Protein AF-A0A821ITA0-F1 (afdb_monomer_lite)

pLDDT: mean 71.58, std 7.48, range [52.78, 86.12]

Radius of gyration: 23.95 Å; chains: 1; bounding box: 63×33×72 Å

Sequence (127 aa):
MPSSTNNLRSYSQSKLSMLVFGSYMIIVGGIGFSFFPYSVSSLVGLKTTDDTYIRLFGLLAGILGINYFVMVETSCHYFLQTLYCYAIFSNIIYVIFSDYWDITSEFATVRAWRRISGDLDTCRTLV

Secondary structure (DSSP, 8-state):
---HHHHHHHHHHHHHHHHHHHHHIIIIIIIIHHHHHHHHHHHHT--GGGGHHHHHHHHHHHHHHHHHHHHHHS-STTHHHHHHHHHHHHHHHHHHHHHHHHHHHHHHHHHHHHHHHHHHHHHHT--

Foldseek 3Di:
DPDPVVVVVVLVVVLVVLLVQLVCLQVCLAPVQLCVLVVVCVVVVHDSPVSLVSNLRSNLSNLVSVLSVVCSVDPDPCSVVSSVVSNVVSVVVSVVVVVVVVVVVVVVVVVVVVVVVVVVVVVVVVD

Structure (mmCIF, N/CA/C/O backbone):
data_AF-A0A821ITA0-F1
#
_entry.id   AF-A0A821ITA0-F1
#
loop_
_atom_site.group_PDB
_atom_site.id
_atom_site.type_symbol
_atom_site.label_atom_id
_atom_site.label_alt_id
_atom_site.label_comp_id
_atom_site.label_asym_id
_atom_site.label_entity_id
_atom_site.label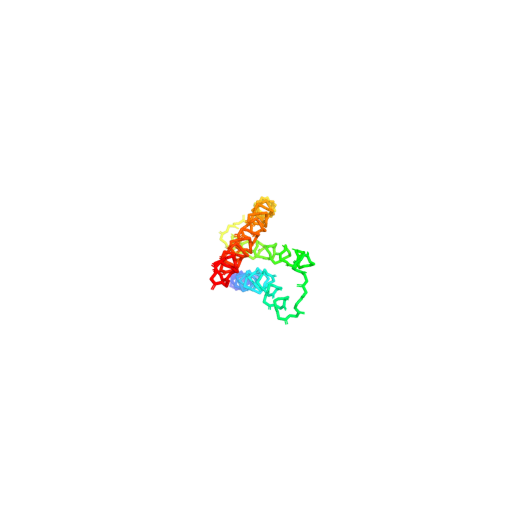_seq_id
_atom_site.pdbx_PDB_ins_code
_atom_site.Cartn_x
_atom_site.Cartn_y
_atom_site.Cartn_z
_atom_site.occupancy
_atom_site.B_iso_or_equiv
_atom_site.auth_seq_id
_atom_site.auth_comp_id
_atom_site.auth_asym_id
_atom_site.auth_atom_id
_atom_site.pdbx_PDB_model_num
ATOM 1 N N . MET A 1 1 ? 22.780 -14.620 -33.316 1.00 54.50 1 MET A N 1
ATOM 2 C CA . MET A 1 1 ? 22.397 -13.254 -32.901 1.00 54.50 1 MET A CA 1
ATOM 3 C C . MET A 1 1 ? 20.908 -13.266 -32.587 1.00 54.50 1 MET A C 1
ATOM 5 O O . MET A 1 1 ? 20.148 -13.602 -33.488 1.00 54.50 1 MET A O 1
ATOM 9 N N . PRO A 1 2 ? 20.478 -13.019 -31.340 1.00 54.34 2 PRO A N 1
ATOM 10 C CA . PRO A 1 2 ? 19.053 -12.933 -31.026 1.00 54.34 2 PRO A CA 1
ATOM 11 C C . PRO A 1 2 ? 18.415 -11.812 -31.858 1.00 54.34 2 PRO A C 1
ATOM 13 O O . PRO A 1 2 ? 18.947 -10.704 -31.921 1.00 54.34 2 PRO A O 1
ATOM 16 N N . SER A 1 3 ? 17.317 -12.117 -32.553 1.00 63.69 3 SER A N 1
ATOM 17 C CA . SER A 1 3 ? 16.631 -11.158 -33.418 1.00 63.69 3 SER A CA 1
ATOM 18 C C . SER A 1 3 ? 16.032 -10.024 -32.580 1.00 63.69 3 SER A C 1
ATOM 20 O O . SER A 1 3 ? 15.366 -10.267 -31.576 1.00 63.69 3 SER A O 1
ATOM 22 N N . SER A 1 4 ? 16.250 -8.779 -33.012 1.00 64.44 4 SER A N 1
ATOM 23 C CA . SER A 1 4 ? 15.731 -7.538 -32.400 1.00 64.44 4 SER A CA 1
ATOM 24 C C . SER A 1 4 ? 14.242 -7.614 -32.000 1.00 64.44 4 SER A C 1
ATOM 26 O O . SER A 1 4 ? 13.832 -7.100 -30.959 1.00 64.44 4 SER A O 1
ATOM 28 N N . THR A 1 5 ? 13.446 -8.360 -32.769 1.00 68.44 5 THR A N 1
ATOM 29 C CA . THR A 1 5 ? 12.022 -8.626 -32.525 1.00 68.44 5 THR A CA 1
ATOM 30 C C . THR A 1 5 ? 11.727 -9.344 -31.203 1.00 68.44 5 THR A C 1
ATOM 32 O O . THR A 1 5 ? 10.723 -9.038 -30.560 1.00 68.44 5 THR A O 1
ATOM 35 N N . ASN A 1 6 ? 12.597 -10.253 -30.750 1.00 69.75 6 ASN A N 1
ATOM 36 C CA . ASN A 1 6 ? 12.402 -10.981 -29.492 1.00 69.75 6 ASN A CA 1
ATOM 37 C C . ASN A 1 6 ? 12.656 -10.079 -28.277 1.00 69.75 6 ASN A C 1
ATOM 39 O O . ASN A 1 6 ? 11.934 -10.162 -27.287 1.00 69.75 6 ASN A O 1
ATOM 43 N N . ASN A 1 7 ? 13.620 -9.160 -28.376 1.00 68.50 7 ASN A N 1
ATOM 44 C CA . ASN A 1 7 ? 13.960 -8.236 -27.291 1.00 68.50 7 ASN A CA 1
ATOM 45 C C . ASN A 1 7 ? 12.844 -7.206 -27.047 1.00 68.50 7 ASN A C 1
ATOM 47 O O . ASN A 1 7 ? 12.504 -6.919 -25.900 1.00 68.50 7 ASN A O 1
ATOM 51 N N . LEU A 1 8 ? 12.225 -6.700 -28.121 1.00 69.50 8 LEU A N 1
ATOM 52 C CA . LEU A 1 8 ? 11.088 -5.775 -28.035 1.00 69.50 8 LEU A CA 1
ATOM 53 C C . LEU A 1 8 ? 9.861 -6.426 -27.386 1.00 69.50 8 LEU A C 1
ATOM 55 O O . LEU A 1 8 ? 9.178 -5.796 -26.578 1.00 69.50 8 LEU A O 1
ATOM 59 N N . ARG A 1 9 ? 9.605 -7.702 -27.699 1.00 73.38 9 ARG A N 1
ATOM 60 C CA . ARG A 1 9 ? 8.490 -8.460 -27.120 1.00 73.38 9 ARG A CA 1
ATOM 61 C C . ARG A 1 9 ? 8.703 -8.756 -25.632 1.00 73.38 9 ARG A C 1
ATOM 63 O O . ARG A 1 9 ? 7.773 -8.594 -24.848 1.00 73.38 9 ARG A O 1
ATOM 70 N N . SER A 1 10 ? 9.922 -9.115 -25.227 1.00 72.75 10 SER A N 1
ATOM 71 C CA . SER A 1 10 ? 10.260 -9.341 -23.813 1.00 72.75 10 SER A CA 1
ATOM 72 C C . SER A 1 10 ? 10.158 -8.064 -22.973 1.00 72.75 10 SER A C 1
ATOM 74 O O . SER A 1 10 ? 9.727 -8.106 -21.819 1.00 72.75 10 SER A O 1
ATOM 76 N N . TYR A 1 11 ? 10.504 -6.913 -23.555 1.00 74.06 11 TYR A N 1
ATOM 77 C CA . TYR A 1 11 ? 10.406 -5.621 -22.880 1.00 74.06 11 TYR A CA 1
ATOM 78 C C . TYR A 1 11 ? 8.950 -5.175 -22.681 1.00 74.06 11 TYR A C 1
ATOM 80 O O . TYR A 1 11 ? 8.581 -4.746 -21.586 1.00 74.06 11 TYR A O 1
ATOM 88 N N . SER A 1 12 ? 8.099 -5.315 -23.706 1.00 75.88 12 SER A N 1
ATOM 89 C CA . SER A 1 12 ? 6.683 -4.935 -23.600 1.00 75.88 12 SER A CA 1
ATOM 90 C C . SER A 1 12 ? 5.909 -5.820 -22.620 1.00 75.88 12 SER A C 1
ATOM 92 O O . SER A 1 12 ? 5.093 -5.310 -21.852 1.00 75.88 12 SER A O 1
ATOM 94 N N . GLN A 1 13 ? 6.211 -7.121 -22.574 1.00 79.69 13 GLN A N 1
ATOM 95 C CA . GLN A 1 13 ? 5.618 -8.042 -21.601 1.00 79.69 13 GLN A CA 1
ATOM 96 C C . GLN A 1 13 ? 6.051 -7.726 -20.165 1.00 79.69 13 GLN A C 1
ATOM 98 O O . GLN A 1 13 ? 5.200 -7.677 -19.279 1.00 79.69 13 GLN A O 1
ATOM 103 N N . SER A 1 14 ? 7.337 -7.431 -19.947 1.00 77.69 14 SER A N 1
ATOM 104 C CA . SER A 1 14 ? 7.858 -7.063 -18.620 1.00 77.69 14 SER A CA 1
ATOM 105 C C . SER A 1 14 ? 7.214 -5.783 -18.073 1.00 77.69 14 SER A C 1
ATOM 107 O O . SER A 1 14 ? 6.843 -5.721 -16.899 1.00 77.69 14 SER A O 1
ATOM 109 N N . LYS A 1 15 ? 7.011 -4.770 -18.929 1.00 78.44 15 LYS A N 1
ATOM 110 C CA . LYS A 1 15 ? 6.305 -3.537 -18.544 1.00 78.44 15 LYS A CA 1
ATOM 111 C C . LYS A 1 15 ? 4.860 -3.798 -18.139 1.00 78.44 15 LYS A C 1
ATOM 113 O O . LYS A 1 15 ? 4.405 -3.282 -17.121 1.00 78.44 15 LYS A O 1
ATOM 118 N N . LEU A 1 16 ? 4.150 -4.613 -18.917 1.00 81.50 16 LEU A N 1
ATOM 119 C CA . LEU A 1 16 ? 2.760 -4.945 -18.628 1.00 81.50 16 LEU A CA 1
ATOM 120 C C . LEU A 1 16 ? 2.635 -5.714 -17.304 1.00 81.50 16 LEU A C 1
ATOM 122 O O . LEU A 1 16 ? 1.774 -5.384 -16.493 1.00 81.50 16 LEU A O 1
ATOM 126 N N . SER A 1 17 ? 3.526 -6.675 -17.034 1.00 84.50 17 SER A N 1
ATOM 127 C CA . SER A 1 17 ? 3.518 -7.402 -15.758 1.00 84.50 17 SER A CA 1
ATOM 128 C C . SER A 1 17 ? 3.806 -6.497 -14.560 1.00 84.50 17 SER A C 1
ATOM 130 O O . SER A 1 17 ? 3.162 -6.648 -13.526 1.00 84.50 17 SER A O 1
ATOM 132 N N . MET A 1 18 ? 4.718 -5.528 -14.698 1.00 80.56 18 MET A N 1
ATOM 133 C CA . MET A 1 18 ? 5.013 -4.564 -13.632 1.00 80.56 18 MET A CA 1
ATOM 134 C C . MET A 1 18 ? 3.826 -3.635 -13.346 1.00 80.56 18 MET A C 1
ATOM 136 O O . MET A 1 18 ? 3.540 -3.375 -12.180 1.00 80.56 18 MET A O 1
ATOM 140 N N . LEU A 1 19 ? 3.089 -3.196 -14.374 1.00 83.75 19 LEU A N 1
ATOM 141 C CA . LEU A 1 19 ? 1.869 -2.394 -14.201 1.00 83.75 19 LEU A CA 1
ATOM 142 C C . LEU A 1 19 ? 0.748 -3.175 -13.506 1.00 83.75 19 LEU A C 1
ATOM 144 O O . LEU A 1 19 ? 0.101 -2.665 -12.588 1.00 83.75 19 LEU A O 1
ATOM 148 N N . VAL A 1 20 ? 0.516 -4.422 -13.922 1.00 86.12 20 VAL A N 1
ATOM 149 C CA . VAL A 1 20 ? -0.506 -5.286 -13.310 1.00 86.12 20 VAL A CA 1
ATOM 150 C C . VAL A 1 20 ? -0.142 -5.599 -11.857 1.00 86.12 20 VAL A C 1
ATOM 152 O O . VAL A 1 20 ? -0.989 -5.514 -10.972 1.00 86.12 20 VAL A O 1
ATOM 155 N N . PHE A 1 21 ? 1.129 -5.891 -11.583 1.00 83.88 21 PHE A N 1
ATOM 156 C CA . PHE A 1 21 ? 1.588 -6.140 -10.221 1.00 83.88 21 PHE A CA 1
ATOM 157 C C . PHE A 1 21 ? 1.508 -4.883 -9.341 1.00 83.88 21 PHE A C 1
ATOM 159 O O . PHE A 1 21 ? 1.000 -4.944 -8.223 1.00 83.88 21 PHE A O 1
ATOM 166 N N . GLY A 1 22 ? 1.937 -3.727 -9.855 1.00 83.06 22 GLY A N 1
ATOM 167 C CA . GLY A 1 22 ? 1.857 -2.453 -9.141 1.00 83.06 22 GLY A CA 1
ATOM 168 C C . GLY A 1 22 ? 0.418 -2.068 -8.793 1.00 83.06 22 GLY A C 1
ATOM 169 O O . GLY A 1 22 ? 0.131 -1.727 -7.648 1.00 83.06 22 GLY A O 1
ATOM 170 N N . SER A 1 23 ? -0.511 -2.198 -9.743 1.00 83.50 23 SER A N 1
ATOM 171 C CA . SER A 1 23 ? -1.938 -1.920 -9.511 1.00 83.50 23 SER A CA 1
ATOM 172 C C . SER A 1 23 ? -2.576 -2.884 -8.510 1.00 83.50 23 SER A C 1
ATOM 174 O O . SER A 1 23 ? -3.309 -2.438 -7.627 1.00 83.50 23 SER A O 1
ATOM 176 N N . TYR A 1 24 ? -2.242 -4.175 -8.571 1.00 85.75 24 TYR A N 1
ATOM 177 C CA . TYR A 1 24 ? -2.666 -5.149 -7.564 1.00 85.75 24 TYR A CA 1
ATOM 178 C C . TYR A 1 24 ? -2.180 -4.764 -6.158 1.00 85.75 24 TYR A C 1
ATOM 180 O O . TYR A 1 24 ? -2.965 -4.768 -5.208 1.00 85.75 24 TYR A O 1
ATOM 188 N N . MET A 1 25 ? -0.913 -4.362 -6.026 1.00 84.56 25 MET A N 1
ATOM 189 C CA . MET A 1 25 ? -0.335 -3.942 -4.746 1.00 84.56 25 MET A CA 1
ATOM 190 C C . MET A 1 25 ? -0.973 -2.658 -4.202 1.00 84.56 25 MET A C 1
ATOM 192 O O . MET A 1 25 ? -1.143 -2.548 -2.993 1.00 84.56 25 MET A O 1
ATOM 196 N N . ILE A 1 26 ? -1.397 -1.719 -5.056 1.00 83.19 26 ILE A N 1
ATOM 197 C CA . ILE A 1 26 ? -2.133 -0.517 -4.622 1.00 83.19 26 ILE A CA 1
ATOM 198 C C . ILE A 1 26 ? -3.543 -0.874 -4.142 1.00 83.19 26 ILE A C 1
ATOM 200 O O . ILE A 1 26 ? -3.957 -0.440 -3.068 1.00 83.19 26 ILE A O 1
ATOM 204 N N . ILE A 1 27 ? -4.293 -1.640 -4.935 1.00 82.31 27 ILE A N 1
ATOM 205 C CA . ILE A 1 27 ? -5.719 -1.877 -4.683 1.00 82.31 27 ILE A CA 1
ATOM 206 C C . ILE A 1 27 ? -5.906 -2.895 -3.558 1.00 82.31 27 ILE A C 1
ATOM 208 O O . ILE A 1 27 ? -6.589 -2.618 -2.576 1.00 82.31 27 ILE A O 1
ATOM 212 N N . VAL A 1 28 ? -5.295 -4.072 -3.688 1.00 84.06 28 VAL A N 1
ATOM 213 C CA . VAL A 1 28 ? -5.474 -5.170 -2.730 1.00 84.06 28 VAL A CA 1
ATOM 214 C C . VAL A 1 28 ? -4.556 -4.983 -1.530 1.00 84.06 28 VAL A C 1
ATOM 216 O O . VAL A 1 28 ? -5.005 -5.084 -0.392 1.00 84.06 28 VAL A O 1
ATOM 219 N N . GLY A 1 29 ? -3.284 -4.668 -1.783 1.00 80.88 29 GLY A N 1
ATOM 220 C CA . GLY A 1 29 ? -2.303 -4.424 -0.730 1.00 80.88 29 GLY A CA 1
ATOM 221 C C . GLY A 1 29 ? -2.599 -3.135 0.038 1.00 80.88 29 GLY A C 1
ATOM 222 O O . GLY A 1 29 ? -2.890 -3.178 1.225 1.00 80.88 29 GLY A O 1
ATOM 223 N N . GLY A 1 30 ? -2.569 -1.999 -0.656 1.00 80.38 30 GLY A N 1
ATOM 224 C CA . GLY A 1 30 ? -2.810 -0.663 -0.115 1.00 80.38 30 GLY A CA 1
ATOM 225 C C . GLY A 1 30 ? -4.191 -0.498 0.494 1.00 80.38 30 GLY A C 1
ATOM 226 O O . GLY A 1 30 ? -4.369 -0.501 1.710 1.00 80.38 30 GLY A O 1
ATOM 227 N N . ILE A 1 31 ? -5.179 -0.327 -0.377 1.00 78.50 31 ILE A N 1
ATOM 228 C CA . ILE A 1 31 ? -6.539 0.028 0.033 1.00 78.50 31 ILE A CA 1
ATOM 229 C C . ILE A 1 31 ? -7.181 -1.132 0.802 1.00 78.50 31 ILE A C 1
ATOM 231 O O . ILE A 1 31 ? -7.775 -0.913 1.856 1.00 78.50 31 ILE A O 1
ATOM 235 N N . GLY A 1 32 ? -7.015 -2.368 0.326 1.00 80.81 32 GLY A N 1
ATOM 236 C CA . GLY A 1 32 ? -7.560 -3.555 0.980 1.00 80.81 32 GLY A CA 1
ATOM 237 C C . GLY A 1 32 ? -7.119 -3.672 2.438 1.00 80.81 32 GLY A C 1
ATOM 238 O O . GLY A 1 32 ? -7.960 -3.606 3.332 1.00 80.81 32 GLY A O 1
ATOM 239 N N . PHE A 1 33 ? -5.818 -3.775 2.716 1.00 79.56 33 PHE A N 1
ATOM 240 C CA . PHE A 1 33 ? -5.356 -3.970 4.096 1.00 79.56 33 PHE A CA 1
ATOM 241 C C . PHE A 1 33 ? -5.465 -2.725 4.985 1.00 79.56 33 PHE A C 1
ATOM 243 O O . PHE A 1 33 ? -5.533 -2.870 6.204 1.00 79.56 33 PHE A O 1
ATOM 250 N N . SER A 1 34 ? -5.551 -1.511 4.432 1.00 75.00 34 SER A N 1
ATOM 251 C CA . SER A 1 34 ? -5.812 -0.318 5.249 1.00 75.00 34 SER A CA 1
ATOM 252 C C . SER A 1 34 ? -7.277 -0.192 5.697 1.00 75.00 34 SER A C 1
ATOM 254 O O . SER A 1 34 ? -7.519 0.241 6.823 1.00 75.00 34 SER A O 1
ATOM 256 N N . PHE A 1 35 ? -8.255 -0.587 4.870 1.00 71.31 35 PHE A N 1
ATOM 257 C CA . PHE A 1 35 ? -9.688 -0.404 5.170 1.00 71.31 35 PHE A CA 1
ATOM 258 C C . PHE A 1 35 ? -10.398 -1.660 5.695 1.00 71.31 35 PHE A C 1
ATOM 260 O O . PHE A 1 35 ? -11.358 -1.557 6.467 1.00 71.31 35 PHE A O 1
ATOM 267 N N . PHE A 1 36 ? -9.936 -2.849 5.308 1.00 75.00 36 PHE A N 1
ATOM 268 C CA . PHE A 1 36 ? -10.523 -4.121 5.729 1.00 75.00 36 PHE A CA 1
ATOM 269 C C . PHE A 1 36 ? -10.571 -4.318 7.255 1.00 75.00 36 PHE A C 1
ATOM 271 O O . PHE A 1 36 ? -11.659 -4.608 7.759 1.00 75.00 36 PHE A O 1
ATOM 278 N N . PRO A 1 37 ? -9.483 -4.099 8.026 1.00 70.50 37 PRO A N 1
ATOM 279 C CA . PRO A 1 37 ? -9.526 -4.285 9.476 1.00 70.50 37 PRO A CA 1
ATOM 280 C C . PRO A 1 37 ? -10.544 -3.375 10.169 1.00 70.50 37 PRO A C 1
ATOM 282 O O . PRO A 1 37 ? -11.207 -3.800 11.104 1.00 70.50 37 PRO A O 1
ATOM 285 N N . TYR A 1 38 ? -10.753 -2.147 9.679 1.00 67.50 38 TYR A N 1
ATOM 286 C CA . TYR A 1 38 ? -11.783 -1.266 10.240 1.00 67.50 38 TYR A CA 1
ATOM 287 C C . TYR A 1 38 ? -13.191 -1.854 10.080 1.00 67.50 38 TYR A C 1
ATOM 289 O O . TYR A 1 38 ? -13.974 -1.875 11.029 1.00 67.50 38 TYR A O 1
ATOM 297 N N . SER A 1 39 ? -13.491 -2.372 8.888 1.00 70.38 39 SER A N 1
ATOM 298 C CA . SER A 1 39 ? -14.808 -2.934 8.576 1.00 70.38 39 SER A CA 1
ATOM 299 C C . SER A 1 39 ? -15.076 -4.213 9.371 1.00 70.38 39 SER A C 1
ATOM 301 O O . SER A 1 39 ? -16.176 -4.403 9.883 1.00 70.38 39 SER A O 1
ATOM 303 N N . VAL A 1 40 ? -14.064 -5.074 9.520 1.00 71.75 40 VAL A N 1
ATOM 304 C CA . VAL A 1 40 ? -14.197 -6.348 10.240 1.00 71.75 40 VAL A CA 1
ATOM 305 C C . VAL A 1 40 ? -14.203 -6.147 11.755 1.00 71.75 40 VAL A C 1
ATOM 307 O O . VAL A 1 40 ? -15.079 -6.690 12.424 1.00 71.75 40 VAL A O 1
ATOM 310 N N . SER A 1 41 ? -13.312 -5.327 12.314 1.00 66.56 41 SER A N 1
ATOM 311 C CA . SER A 1 41 ? -13.293 -5.075 13.762 1.00 66.56 41 SER A CA 1
ATOM 312 C C . SER A 1 41 ? -14.555 -4.359 14.244 1.00 66.56 41 SER A C 1
ATOM 314 O O . SER A 1 41 ? -15.060 -4.680 15.319 1.00 66.56 41 SER A O 1
ATOM 316 N N . SER A 1 42 ? -15.149 -3.490 13.415 1.00 66.44 42 SER A N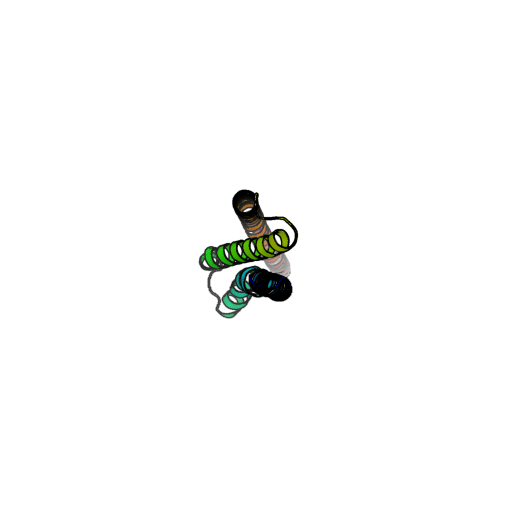 1
ATOM 317 C CA . SER A 1 42 ? -16.480 -2.916 13.665 1.00 66.44 42 SER A CA 1
ATOM 318 C C . SER A 1 42 ? -17.587 -3.973 13.752 1.00 66.44 42 SER A C 1
ATOM 320 O O . SER A 1 42 ? -18.552 -3.764 14.484 1.00 66.44 42 SER A O 1
ATOM 322 N N . LEU A 1 43 ? -17.491 -5.064 12.990 1.00 71.81 43 LEU A N 1
ATOM 323 C CA . LEU A 1 43 ? -18.496 -6.131 12.962 1.00 71.81 43 LEU A CA 1
ATOM 324 C C . LEU A 1 43 ? -18.312 -7.134 14.109 1.00 71.81 43 LEU A C 1
ATOM 326 O O . LEU A 1 43 ? -19.292 -7.705 14.580 1.00 71.81 43 LEU A O 1
ATOM 330 N N . VAL A 1 44 ? -17.072 -7.349 14.557 1.00 77.06 44 VAL A N 1
ATOM 331 C CA . VAL A 1 44 ? -16.720 -8.361 15.573 1.00 77.06 44 VAL A CA 1
ATOM 332 C C . VAL A 1 44 ? -16.580 -7.752 16.982 1.00 77.06 44 VAL A C 1
ATOM 334 O O . VAL A 1 44 ? -16.508 -8.482 17.966 1.00 77.06 44 VAL A O 1
ATOM 337 N N . GLY A 1 45 ? -16.591 -6.420 17.113 1.00 69.94 45 GLY A N 1
ATOM 338 C CA . GLY A 1 45 ? -16.485 -5.728 18.405 1.00 69.94 45 GLY A CA 1
ATOM 339 C C . GLY A 1 45 ? -15.086 -5.797 19.027 1.00 69.94 45 GLY A C 1
ATOM 340 O O . GLY A 1 45 ? -14.934 -5.621 20.235 1.00 69.94 45 GLY A O 1
ATOM 341 N N . LEU A 1 46 ? -14.066 -6.074 18.210 1.00 68.12 46 LEU A N 1
ATOM 342 C CA . LEU A 1 46 ? -12.670 -6.137 18.633 1.00 68.12 46 LEU A CA 1
ATOM 343 C C . LEU A 1 46 ? -12.065 -4.732 18.692 1.00 68.12 46 LEU A C 1
ATOM 345 O O . LEU A 1 46 ? -12.421 -3.837 17.922 1.00 68.12 46 LEU A O 1
ATOM 349 N N . LYS A 1 47 ? -11.148 -4.528 19.640 1.00 64.25 47 LYS A N 1
ATOM 350 C CA . LYS A 1 47 ? -10.503 -3.234 19.862 1.00 64.25 47 LYS A CA 1
ATOM 351 C C . LYS A 1 47 ? -9.565 -2.942 18.687 1.00 64.25 47 LYS A C 1
ATOM 353 O O . LYS A 1 47 ? -8.656 -3.714 18.409 1.00 64.25 47 LYS A O 1
ATOM 358 N N . THR A 1 48 ? -9.756 -1.800 18.030 1.00 60.56 48 THR A N 1
ATOM 359 C CA . THR A 1 48 ? -9.028 -1.370 16.816 1.00 60.56 48 THR A CA 1
ATOM 360 C C . THR A 1 48 ? -7.511 -1.238 16.976 1.00 60.56 48 THR A C 1
ATOM 362 O O . THR A 1 48 ? -6.811 -1.044 15.985 1.00 60.56 48 THR A O 1
ATOM 365 N N . THR A 1 49 ? -6.995 -1.336 18.200 1.00 58.25 49 THR A N 1
ATOM 366 C CA . THR A 1 49 ? -5.572 -1.211 18.525 1.00 58.25 49 THR A CA 1
ATOM 367 C C . THR A 1 49 ? -4.736 -2.371 17.964 1.00 58.25 49 THR A C 1
ATOM 369 O O . THR A 1 49 ? -3.599 -2.140 17.547 1.00 58.25 49 THR A O 1
ATOM 372 N N . ASP A 1 50 ? -5.305 -3.580 17.856 1.00 61.00 50 ASP A N 1
ATOM 373 C CA . ASP A 1 50 ? -4.594 -4.772 17.354 1.00 61.00 50 ASP A CA 1
ATOM 374 C C . ASP A 1 50 ? -4.392 -4.761 15.825 1.00 61.00 50 ASP A C 1
ATOM 376 O O . ASP A 1 50 ? -3.486 -5.408 15.297 1.00 61.00 50 ASP A O 1
ATOM 380 N N . ASP A 1 51 ? -5.163 -3.947 15.101 1.00 69.38 51 ASP A N 1
ATOM 381 C CA . ASP A 1 51 ? -5.133 -3.884 13.634 1.00 69.38 51 ASP A CA 1
ATOM 382 C C . ASP A 1 51 ? -4.087 -2.915 13.065 1.00 69.38 51 ASP A C 1
ATOM 384 O O . ASP A 1 51 ? -3.914 -2.810 11.844 1.00 69.38 51 ASP A O 1
ATOM 388 N N . THR A 1 52 ? -3.386 -2.182 13.932 1.00 70.94 52 THR A N 1
ATOM 389 C CA . THR A 1 52 ? -2.457 -1.111 13.541 1.00 70.94 52 THR A CA 1
ATOM 390 C C . THR A 1 52 ? -1.377 -1.620 12.584 1.00 70.94 52 THR A C 1
ATOM 392 O O . THR A 1 52 ? -1.063 -0.966 11.589 1.00 70.94 52 THR A O 1
ATOM 395 N N . TYR A 1 53 ? -0.856 -2.825 12.826 1.00 71.56 53 TYR A N 1
ATOM 396 C CA . TYR A 1 53 ? 0.164 -3.442 11.977 1.00 71.56 53 TYR A CA 1
ATOM 397 C C . TYR A 1 53 ? -0.370 -3.813 10.593 1.00 71.56 53 TYR A C 1
ATOM 399 O O . TYR A 1 53 ? 0.324 -3.614 9.600 1.00 71.56 53 TYR A O 1
ATOM 407 N N . ILE A 1 54 ? -1.610 -4.299 10.497 1.00 76.88 54 ILE A N 1
ATOM 408 C CA . ILE A 1 54 ? -2.230 -4.678 9.218 1.00 76.88 54 ILE A CA 1
ATOM 409 C C . ILE A 1 54 ? -2.386 -3.439 8.331 1.00 76.88 54 ILE A C 1
ATOM 411 O O . ILE A 1 54 ? -2.051 -3.471 7.147 1.00 76.88 54 ILE A O 1
ATOM 415 N N . ARG A 1 55 ? -2.802 -2.313 8.921 1.00 75.75 55 ARG A N 1
ATOM 416 C CA . ARG A 1 55 ? -2.912 -1.031 8.211 1.00 75.75 55 ARG A CA 1
ATOM 417 C C . ARG A 1 55 ? -1.554 -0.497 7.766 1.00 75.75 55 ARG A C 1
ATOM 419 O O . ARG A 1 55 ? -1.451 0.023 6.655 1.00 75.75 55 ARG A O 1
ATOM 426 N N . LEU A 1 56 ? -0.528 -0.664 8.603 1.00 75.00 56 LEU A N 1
ATOM 427 C CA . LEU A 1 56 ? 0.857 -0.307 8.293 1.00 75.00 56 LEU A CA 1
ATOM 428 C C . LEU A 1 56 ? 1.389 -1.110 7.099 1.00 75.00 56 LEU A C 1
ATOM 430 O O .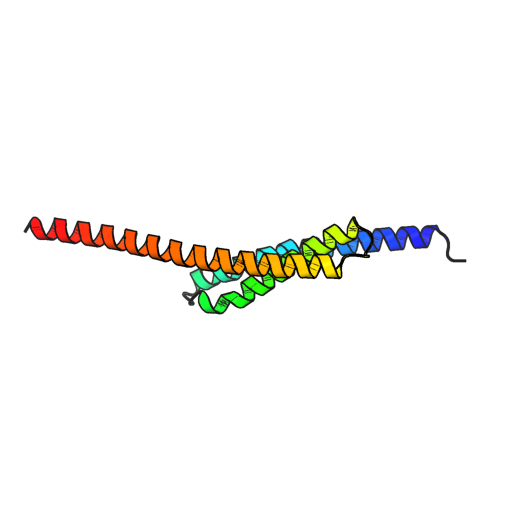 LEU A 1 56 ? 1.940 -0.533 6.162 1.00 75.00 56 LEU A O 1
ATOM 434 N N . PHE A 1 57 ? 1.181 -2.431 7.103 1.00 79.94 57 PHE A N 1
ATOM 435 C CA . PHE A 1 57 ? 1.544 -3.307 5.988 1.00 79.94 57 PHE A CA 1
ATOM 436 C C . PHE A 1 57 ? 0.768 -2.963 4.717 1.00 79.94 57 PHE A C 1
ATOM 438 O O . PHE A 1 57 ? 1.352 -2.988 3.632 1.00 79.94 57 PHE A O 1
ATOM 445 N N . GLY A 1 58 ? -0.506 -2.580 4.846 1.00 80.62 58 GLY A N 1
ATOM 446 C CA . GLY A 1 58 ? -1.300 -2.083 3.730 1.00 80.62 58 GLY A CA 1
ATOM 447 C C . GLY A 1 58 ? -0.683 -0.841 3.100 1.00 80.62 58 GLY A C 1
ATOM 448 O O . GLY A 1 58 ? -0.331 -0.853 1.923 1.00 80.62 58 GLY A O 1
ATOM 449 N N . LEU A 1 59 ? -0.419 0.197 3.893 1.00 77.56 59 LEU A N 1
ATOM 450 C CA . LEU A 1 59 ? 0.236 1.412 3.399 1.00 77.56 59 LEU A CA 1
ATOM 451 C C . LEU A 1 59 ? 1.591 1.127 2.747 1.00 77.56 59 LEU A C 1
ATOM 453 O O . LEU A 1 59 ? 1.857 1.635 1.657 1.00 77.56 59 LEU A O 1
ATOM 457 N N . LEU A 1 60 ? 2.411 0.258 3.348 1.00 79.12 60 LEU A N 1
ATOM 458 C CA . LEU A 1 60 ? 3.681 -0.161 2.754 1.00 79.12 60 LEU A CA 1
ATOM 459 C C . LEU A 1 60 ? 3.483 -0.815 1.379 1.00 79.12 60 LEU A C 1
ATOM 461 O O . LEU A 1 60 ? 4.216 -0.506 0.438 1.00 79.12 60 LEU A O 1
ATOM 465 N N . ALA A 1 61 ? 2.483 -1.690 1.243 1.00 80.75 61 ALA A N 1
ATOM 466 C CA . ALA A 1 61 ? 2.148 -2.336 -0.022 1.00 80.75 61 ALA A CA 1
ATOM 467 C C . ALA A 1 61 ? 1.654 -1.325 -1.072 1.00 80.75 61 ALA A C 1
ATOM 469 O O . ALA A 1 61 ? 2.049 -1.412 -2.237 1.00 80.75 61 ALA A O 1
ATOM 470 N N . GLY A 1 62 ? 0.877 -0.318 -0.661 1.00 78.69 62 GLY A N 1
ATOM 471 C CA . GLY A 1 62 ? 0.447 0.782 -1.526 1.00 78.69 62 GLY A CA 1
ATOM 472 C C . GLY A 1 62 ? 1.619 1.603 -2.071 1.00 78.69 62 GLY A C 1
ATOM 473 O O . GLY A 1 62 ? 1.700 1.847 -3.276 1.00 78.69 62 GLY A O 1
ATOM 474 N N . ILE A 1 63 ? 2.580 1.960 -1.214 1.00 80.38 63 ILE A N 1
ATOM 475 C CA . ILE A 1 63 ? 3.817 2.650 -1.618 1.00 80.38 63 ILE A CA 1
ATOM 476 C C . ILE A 1 63 ? 4.630 1.796 -2.582 1.00 80.38 63 ILE A C 1
ATOM 478 O O . ILE A 1 63 ? 5.164 2.313 -3.567 1.00 80.38 63 ILE A O 1
ATOM 482 N N . LEU A 1 64 ? 4.740 0.494 -2.304 1.00 80.94 64 LEU A N 1
ATOM 483 C CA . LEU A 1 64 ? 5.441 -0.434 -3.181 1.00 80.94 64 LEU A CA 1
ATOM 484 C C . LEU A 1 64 ? 4.796 -0.426 -4.570 1.00 80.94 64 LEU A C 1
ATOM 486 O O . LEU A 1 64 ? 5.492 -0.295 -5.573 1.00 80.94 64 LEU A O 1
ATOM 490 N N . GLY A 1 65 ? 3.465 -0.491 -4.626 1.00 81.19 65 GLY A N 1
ATOM 491 C CA . GLY A 1 65 ? 2.711 -0.458 -5.873 1.00 81.19 65 GLY A CA 1
ATOM 492 C C . GLY A 1 65 ? 2.886 0.846 -6.660 1.00 81.19 65 GLY A C 1
ATOM 493 O O . GLY A 1 65 ? 3.109 0.794 -7.869 1.00 81.19 65 GLY A O 1
ATOM 494 N N . ILE A 1 66 ? 2.892 2.006 -5.992 1.00 80.19 66 ILE A N 1
ATOM 495 C CA . ILE A 1 66 ? 3.194 3.304 -6.630 1.00 80.19 66 ILE A CA 1
ATOM 496 C C . ILE A 1 66 ? 4.626 3.322 -7.180 1.00 80.19 66 ILE A C 1
ATOM 498 O O . ILE A 1 66 ? 4.851 3.778 -8.300 1.00 80.19 66 ILE A O 1
ATOM 502 N N . ASN A 1 67 ? 5.597 2.777 -6.441 1.00 75.44 67 ASN A N 1
ATOM 503 C CA . ASN A 1 67 ? 6.976 2.677 -6.924 1.00 75.44 67 ASN A CA 1
ATOM 504 C C . ASN A 1 67 ? 7.087 1.786 -8.168 1.00 75.44 67 ASN A C 1
ATOM 506 O O . ASN A 1 67 ? 7.840 2.126 -9.076 1.00 75.44 67 ASN A O 1
ATOM 510 N N . TYR A 1 68 ? 6.313 0.700 -8.262 1.00 76.50 68 TYR A N 1
ATOM 511 C CA . TYR A 1 68 ? 6.243 -0.113 -9.482 1.00 76.50 68 TYR A CA 1
ATOM 512 C C . TYR A 1 68 ? 5.714 0.679 -10.687 1.00 76.50 68 TYR A C 1
ATOM 514 O O . TYR A 1 68 ? 6.235 0.508 -11.787 1.00 76.50 68 TYR A O 1
ATOM 522 N N . PHE A 1 69 ? 4.748 1.586 -10.497 1.00 76.94 69 PHE A N 1
ATOM 523 C CA . PHE A 1 69 ? 4.292 2.493 -11.561 1.00 76.94 69 PHE A CA 1
ATOM 524 C C . PHE A 1 69 ? 5.386 3.473 -11.994 1.00 76.94 69 PHE A C 1
ATOM 526 O O . PHE A 1 69 ? 5.662 3.603 -13.186 1.00 76.94 69 PHE A O 1
ATOM 533 N N . VAL A 1 70 ? 6.061 4.107 -11.034 1.00 76.56 70 VAL A N 1
ATOM 534 C CA . VAL A 1 70 ? 7.163 5.044 -11.313 1.00 76.56 70 VAL A CA 1
ATOM 535 C C . VAL A 1 70 ? 8.318 4.337 -12.028 1.00 76.56 70 VAL A C 1
ATOM 537 O O . VAL A 1 70 ? 8.935 4.909 -12.925 1.00 76.56 70 VAL A O 1
ATOM 540 N N . MET A 1 71 ? 8.581 3.071 -11.697 1.00 73.62 71 MET A N 1
ATOM 541 C CA . MET A 1 71 ? 9.636 2.261 -12.311 1.00 73.62 71 MET A CA 1
ATOM 542 C C . MET A 1 71 ? 9.348 1.890 -13.777 1.00 73.62 71 MET A C 1
ATOM 544 O O . MET A 1 71 ? 10.273 1.641 -14.548 1.00 73.62 71 MET A O 1
ATOM 548 N N . VAL A 1 72 ? 8.077 1.875 -14.188 1.00 74.56 72 VAL A N 1
ATOM 549 C CA . VAL A 1 72 ? 7.693 1.668 -15.596 1.00 74.56 72 VAL A CA 1
ATOM 550 C C . VAL A 1 72 ? 8.007 2.907 -16.445 1.00 74.56 72 VAL A C 1
ATOM 552 O O . VAL A 1 72 ? 8.324 2.766 -17.634 1.00 74.56 72 VAL A O 1
ATOM 555 N N . GLU A 1 73 ? 7.951 4.099 -15.842 1.00 72.12 73 GLU A N 1
ATOM 556 C CA . GLU A 1 73 ? 8.235 5.383 -16.498 1.00 72.12 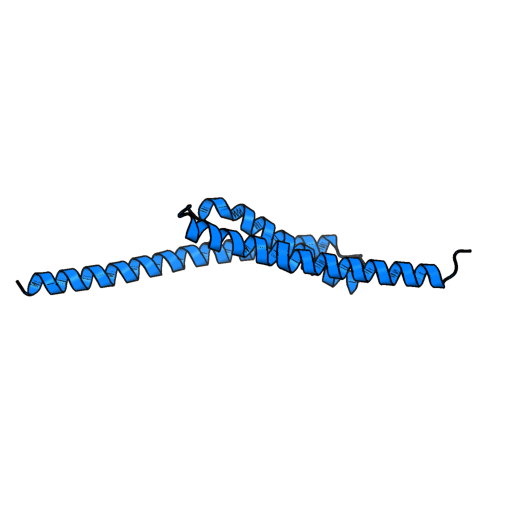73 GLU A CA 1
ATOM 557 C C . GLU A 1 73 ? 9.703 5.812 -16.401 1.00 72.12 73 GLU A C 1
ATOM 559 O O . GLU A 1 73 ? 10.246 6.352 -17.364 1.00 72.12 73 GLU A O 1
ATOM 564 N N . THR A 1 74 ? 10.369 5.560 -15.272 1.00 65.44 74 THR A N 1
ATOM 565 C CA . THR A 1 74 ? 11.739 6.024 -15.017 1.00 65.44 74 THR A CA 1
ATOM 566 C C . THR A 1 74 ? 12.738 4.873 -14.985 1.00 65.44 74 THR A C 1
ATOM 568 O O . THR A 1 74 ? 12.569 3.873 -14.291 1.00 65.44 74 THR A O 1
ATOM 571 N N . SER A 1 75 ? 13.827 5.019 -15.742 1.00 60.28 75 SER A N 1
ATOM 572 C CA . SER A 1 75 ? 14.923 4.050 -15.802 1.00 60.28 75 SER A CA 1
ATOM 573 C C . SER A 1 75 ? 15.625 3.914 -14.445 1.00 60.28 75 SER A C 1
ATOM 575 O O . SER A 1 75 ? 16.526 4.689 -14.155 1.00 60.28 75 SER A O 1
ATOM 577 N N . CYS A 1 76 ? 15.184 2.937 -13.643 1.00 59.38 76 CYS A N 1
ATOM 578 C CA . CYS A 1 76 ? 15.800 2.127 -12.569 1.00 59.38 76 CYS A CA 1
ATOM 579 C C . CYS A 1 76 ? 16.815 2.717 -11.552 1.00 59.38 76 CYS A C 1
ATOM 581 O O . CYS A 1 76 ? 16.997 2.124 -10.490 1.00 59.38 76 CYS A O 1
ATOM 583 N N . HIS A 1 77 ? 17.487 3.838 -11.810 1.00 61.47 77 HIS A N 1
ATOM 584 C CA . HIS A 1 77 ? 18.648 4.291 -11.039 1.00 61.47 77 HIS A CA 1
ATOM 585 C C . HIS A 1 77 ? 18.324 4.823 -9.639 1.00 61.47 77 HIS A C 1
ATOM 587 O O . HIS A 1 77 ? 19.190 4.767 -8.772 1.00 61.47 77 HIS A O 1
ATOM 593 N N . TYR A 1 78 ? 17.092 5.273 -9.384 1.00 63.28 78 TYR A N 1
ATOM 594 C CA . TYR A 1 78 ? 16.706 5.866 -8.094 1.00 63.28 78 TYR A CA 1
ATOM 595 C C . TYR A 1 78 ? 15.701 5.031 -7.293 1.00 63.28 78 TYR A C 1
ATOM 597 O O . TYR A 1 78 ? 15.239 5.473 -6.247 1.00 63.28 78 TYR A O 1
ATOM 605 N N . PHE A 1 79 ? 15.398 3.806 -7.738 1.00 66.75 79 PHE A N 1
ATOM 606 C CA . PHE A 1 79 ? 14.317 2.986 -7.180 1.00 66.75 79 PHE A CA 1
ATOM 607 C C . PHE A 1 79 ? 14.396 2.823 -5.655 1.00 66.75 79 PHE A C 1
ATOM 609 O O . PHE A 1 79 ? 13.438 3.136 -4.956 1.00 66.75 79 PHE A O 1
ATOM 616 N N . LEU A 1 80 ? 15.547 2.399 -5.121 1.00 66.25 80 LEU A N 1
ATOM 617 C CA . LEU A 1 80 ? 15.704 2.199 -3.676 1.00 66.25 80 LEU A CA 1
ATOM 618 C C . LEU A 1 80 ? 15.566 3.508 -2.893 1.00 66.25 80 LEU A C 1
ATOM 620 O O . LEU A 1 80 ? 14.899 3.537 -1.864 1.00 66.25 80 LEU A O 1
ATOM 624 N N . GLN A 1 81 ? 16.158 4.598 -3.383 1.00 69.31 81 GLN A N 1
ATOM 625 C CA . GLN A 1 81 ? 16.132 5.887 -2.693 1.00 69.31 81 GLN A CA 1
ATOM 626 C C . GLN A 1 81 ? 14.712 6.462 -2.634 1.00 69.31 81 GLN A C 1
ATOM 628 O O . GLN A 1 81 ? 14.260 6.901 -1.577 1.00 69.31 81 GLN A O 1
ATOM 633 N N . THR A 1 82 ? 13.986 6.396 -3.750 1.00 70.62 82 THR A N 1
ATOM 634 C CA . THR A 1 82 ? 12.586 6.812 -3.837 1.00 70.62 82 THR A CA 1
ATOM 635 C C . THR A 1 82 ? 11.704 5.955 -2.927 1.00 70.62 82 THR A C 1
ATOM 637 O O . THR A 1 82 ? 10.881 6.492 -2.185 1.00 70.62 82 THR A O 1
ATOM 640 N N . LEU A 1 83 ? 11.937 4.642 -2.891 1.00 68.00 83 LEU A N 1
ATOM 641 C CA . LEU A 1 83 ? 11.182 3.708 -2.058 1.00 68.00 83 LEU A CA 1
ATOM 642 C C . LEU A 1 83 ? 11.394 3.960 -0.558 1.00 68.00 83 LEU A C 1
ATOM 644 O O . LEU A 1 83 ? 10.415 4.014 0.185 1.00 68.00 83 LEU A O 1
ATOM 648 N N . TYR A 1 84 ? 12.633 4.205 -0.116 1.00 72.00 84 TYR A N 1
ATOM 649 C CA . TYR A 1 84 ? 12.922 4.568 1.276 1.00 72.00 84 TYR A CA 1
ATOM 650 C C . TYR A 1 84 ? 12.298 5.911 1.669 1.00 72.00 84 TYR A C 1
ATOM 652 O O . TYR A 1 84 ? 11.678 6.001 2.728 1.00 72.00 84 TYR A O 1
ATOM 660 N N . CYS A 1 85 ? 12.399 6.942 0.823 1.00 72.62 85 CYS A N 1
ATOM 661 C CA . CYS A 1 85 ? 11.790 8.242 1.108 1.00 72.62 85 CYS A CA 1
ATOM 662 C C . CYS A 1 85 ? 10.264 8.152 1.229 1.00 72.62 85 CYS A C 1
ATOM 664 O O . CYS A 1 85 ? 9.708 8.674 2.194 1.00 72.62 85 CYS A O 1
ATOM 666 N N . TYR A 1 86 ? 9.586 7.459 0.307 1.00 71.31 86 TYR A N 1
ATOM 667 C CA . TYR A 1 86 ? 8.133 7.296 0.384 1.00 71.31 86 TYR A CA 1
ATOM 668 C C . TYR A 1 86 ? 7.702 6.420 1.562 1.00 71.31 86 TYR A C 1
ATOM 670 O O . TYR A 1 86 ? 6.714 6.749 2.214 1.00 71.31 86 TYR A O 1
ATOM 678 N N . ALA A 1 87 ? 8.442 5.352 1.881 1.00 69.19 87 ALA A N 1
ATOM 679 C CA . ALA A 1 87 ? 8.167 4.515 3.048 1.00 69.19 87 ALA A CA 1
ATOM 680 C C . ALA A 1 87 ? 8.266 5.314 4.353 1.00 69.19 87 ALA A C 1
ATOM 682 O O . ALA A 1 87 ? 7.353 5.256 5.178 1.00 69.19 87 ALA A O 1
ATOM 683 N N . ILE A 1 88 ? 9.329 6.106 4.523 1.00 74.06 88 ILE A N 1
ATOM 684 C CA . ILE A 1 88 ? 9.510 6.965 5.701 1.00 74.06 88 ILE A CA 1
ATOM 685 C C . ILE A 1 88 ? 8.407 8.028 5.758 1.00 74.06 88 ILE A C 1
ATOM 687 O O . ILE A 1 88 ? 7.763 8.186 6.793 1.00 74.06 88 ILE A O 1
ATOM 691 N N . PHE A 1 89 ? 8.132 8.709 4.644 1.00 73.50 89 PHE A N 1
ATOM 692 C CA . PHE A 1 89 ? 7.111 9.755 4.581 1.00 73.50 89 PHE A CA 1
ATOM 693 C C . PHE A 1 89 ? 5.704 9.221 4.878 1.00 73.50 89 PHE A C 1
ATOM 695 O O . PHE A 1 89 ? 4.957 9.828 5.640 1.00 73.50 89 PHE A O 1
ATOM 702 N N . SER A 1 90 ? 5.355 8.050 4.347 1.00 70.56 90 SER A N 1
ATOM 703 C CA . SER A 1 90 ? 4.081 7.390 4.632 1.00 70.56 90 SER A CA 1
ATOM 704 C C . SER A 1 90 ? 3.955 6.935 6.078 1.00 70.56 90 SER A C 1
ATOM 706 O O . SER A 1 90 ? 2.853 7.002 6.612 1.00 70.56 90 SER A O 1
ATOM 708 N N . ASN A 1 91 ? 5.031 6.446 6.701 1.00 67.81 91 ASN A N 1
ATOM 709 C CA . ASN A 1 91 ? 5.002 6.079 8.116 1.00 67.81 91 ASN A CA 1
ATOM 710 C C . ASN A 1 91 ? 4.772 7.323 8.980 1.00 67.81 91 ASN A C 1
ATOM 712 O O . ASN A 1 91 ? 3.946 7.291 9.885 1.00 67.81 91 ASN A O 1
ATOM 716 N N . ILE A 1 92 ? 5.432 8.438 8.653 1.00 72.31 92 ILE A N 1
ATOM 717 C CA . ILE A 1 92 ? 5.234 9.719 9.344 1.00 72.31 92 ILE A CA 1
ATOM 718 C C . ILE A 1 92 ? 3.795 10.216 9.164 1.00 72.31 92 ILE A C 1
ATOM 720 O O . ILE A 1 92 ? 3.149 10.563 10.149 1.00 72.31 92 ILE A O 1
ATOM 724 N N . ILE A 1 93 ? 3.263 10.202 7.936 1.00 75.62 93 ILE A N 1
ATOM 725 C CA . ILE A 1 93 ? 1.860 10.559 7.682 1.00 75.62 93 ILE A CA 1
ATOM 726 C C . ILE A 1 93 ? 0.922 9.647 8.465 1.00 75.62 93 ILE A C 1
ATOM 728 O O . ILE A 1 93 ? -0.019 10.146 9.069 1.00 75.62 93 ILE A O 1
ATOM 732 N N . TYR A 1 94 ? 1.168 8.337 8.481 1.00 69.50 94 TYR A N 1
ATOM 733 C CA . TYR A 1 94 ? 0.323 7.391 9.199 1.00 69.50 94 TYR A CA 1
ATOM 734 C C . TYR A 1 94 ? 0.298 7.667 10.700 1.00 69.50 94 TYR A C 1
ATOM 736 O O . TYR A 1 94 ? -0.782 7.708 11.275 1.00 69.50 94 TYR A O 1
ATOM 744 N N . VAL A 1 95 ? 1.458 7.911 11.319 1.00 71.69 95 VAL A N 1
ATOM 745 C CA . VAL A 1 95 ? 1.547 8.270 12.743 1.00 71.69 95 VAL A CA 1
ATOM 746 C C . VAL A 1 95 ? 0.756 9.550 13.016 1.00 71.69 95 VAL A C 1
ATOM 748 O O . VAL A 1 95 ? -0.117 9.554 13.877 1.00 71.69 95 VAL A O 1
ATOM 751 N N . ILE A 1 96 ? 0.967 10.596 12.211 1.00 72.94 96 ILE A N 1
ATOM 752 C CA . ILE A 1 96 ? 0.254 11.873 12.363 1.00 72.94 96 ILE A CA 1
ATOM 753 C C . ILE A 1 96 ? -1.261 11.688 12.207 1.00 72.94 96 ILE A C 1
ATOM 755 O O . ILE A 1 96 ? -2.035 12.259 12.972 1.00 72.94 96 ILE A O 1
ATOM 759 N N . PHE A 1 97 ? -1.700 10.907 11.219 1.00 69.50 97 PHE A N 1
ATOM 760 C CA . PHE A 1 97 ? -3.119 10.698 10.936 1.00 69.50 97 PHE A CA 1
ATOM 761 C C . PHE A 1 97 ? -3.789 9.784 11.969 1.00 69.50 97 PHE A C 1
ATOM 763 O O . PHE A 1 97 ? -4.947 10.007 12.314 1.00 69.50 97 PHE A O 1
ATOM 770 N N . SER A 1 98 ? -3.063 8.784 12.478 1.00 64.62 98 SER A N 1
ATOM 771 C CA . SER A 1 98 ? -3.511 7.901 13.557 1.00 64.62 98 SER A CA 1
ATOM 772 C C . SER A 1 98 ? -3.778 8.701 14.829 1.00 64.62 98 SER A C 1
ATOM 774 O O . SER A 1 98 ? -4.868 8.598 15.389 1.00 64.62 98 SER A O 1
ATOM 776 N N . ASP A 1 99 ? -2.840 9.568 15.221 1.00 65.75 99 ASP A N 1
ATOM 777 C CA . ASP A 1 99 ? -3.000 10.435 16.392 1.00 65.75 99 ASP A CA 1
ATOM 778 C C . ASP A 1 99 ? -4.156 11.431 16.201 1.00 65.75 99 ASP A C 1
ATOM 780 O O . ASP A 1 99 ? -4.945 11.672 17.115 1.00 65.75 99 ASP A O 1
ATOM 784 N N . TYR A 1 100 ? -4.327 11.976 14.990 1.00 64.38 100 TYR A N 1
ATOM 785 C CA . TYR A 1 100 ? -5.439 12.885 14.685 1.00 64.38 100 TYR A CA 1
ATOM 786 C C . TYR A 1 100 ? -6.816 12.209 14.778 1.00 64.38 100 TYR A C 1
ATOM 788 O O . TYR A 1 100 ? -7.807 12.834 15.183 1.00 64.38 100 TYR A O 1
ATOM 796 N N . TRP A 1 101 ? -6.896 10.942 14.370 1.00 61.78 101 TRP A N 1
ATOM 797 C CA . TRP A 1 101 ? -8.148 10.195 14.322 1.00 61.78 101 TRP A CA 1
ATOM 798 C C . TRP A 1 101 ? -8.616 9.749 15.713 1.00 61.78 101 TRP A C 1
ATOM 800 O O . TRP A 1 101 ? -9.812 9.815 16.007 1.00 61.78 101 TRP A O 1
ATOM 810 N N . ASP A 1 102 ? -7.690 9.378 16.602 1.00 63.44 102 ASP A N 1
ATOM 811 C CA . ASP A 1 102 ? -8.026 9.029 17.990 1.00 63.44 102 ASP A CA 1
ATOM 812 C C . ASP A 1 102 ? -8.625 10.233 18.730 1.00 63.44 102 ASP A C 1
ATOM 814 O O . ASP A 1 102 ? -9.715 10.141 19.304 1.00 63.44 102 ASP A O 1
ATOM 818 N N . ILE A 1 103 ? -7.995 11.404 18.588 1.00 61.56 103 ILE A N 1
ATOM 819 C CA . ILE A 1 103 ? -8.452 12.661 19.197 1.00 61.56 103 ILE A CA 1
ATOM 820 C C . ILE A 1 103 ? -9.872 13.021 18.733 1.00 61.56 103 ILE A C 1
ATOM 822 O O . ILE A 1 103 ? -10.728 13.418 19.527 1.00 61.56 103 ILE A O 1
ATOM 826 N N . THR A 1 104 ? -10.164 12.881 17.438 1.00 61.84 104 THR A N 1
ATOM 827 C CA . THR A 1 104 ? -11.491 13.225 16.901 1.00 61.84 104 THR A CA 1
ATOM 828 C C . THR A 1 104 ? -12.585 12.258 17.348 1.00 61.84 104 THR A C 1
ATOM 830 O O . THR A 1 104 ? -13.723 12.697 17.562 1.00 61.84 104 THR A O 1
ATOM 833 N N . SER A 1 105 ? -12.258 10.980 17.551 1.00 61.25 105 SER A N 1
ATOM 834 C CA . SER A 1 105 ? -13.207 9.984 18.055 1.00 61.25 105 SER A CA 1
ATOM 835 C C . SER A 1 105 ? -13.615 10.241 19.515 1.00 61.25 105 SER A C 1
ATOM 837 O O . SER A 1 105 ? -14.807 10.177 19.833 1.00 61.25 105 SER A O 1
ATOM 839 N N . GLU A 1 106 ? -12.682 10.662 20.377 1.00 62.09 106 GLU A N 1
ATOM 840 C CA . GLU A 1 106 ? -12.984 11.066 21.759 1.00 62.09 106 GLU A CA 1
ATOM 841 C C . GLU A 1 106 ? -13.871 12.316 21.812 1.00 62.09 106 GLU A C 1
ATOM 843 O O . GLU A 1 106 ? -14.853 12.378 22.555 1.00 62.09 106 GLU A O 1
ATOM 848 N N . PHE A 1 107 ? -13.606 13.318 20.970 1.00 61.84 107 PHE A N 1
ATOM 849 C CA . PHE A 1 107 ? -14.460 14.509 20.928 1.00 61.84 107 PHE A CA 1
ATOM 850 C C . PHE A 1 107 ? -15.881 14.224 20.424 1.00 61.84 107 PHE A C 1
ATOM 852 O O . PHE A 1 107 ? -16.801 14.995 20.730 1.00 61.84 107 PHE A O 1
ATOM 859 N N . ALA A 1 108 ? -16.083 13.168 19.633 1.00 62.00 108 ALA A N 1
ATOM 860 C CA . ALA A 1 108 ? -17.407 12.744 19.191 1.00 62.00 108 ALA A CA 1
ATOM 861 C C . ALA A 1 108 ? -18.184 12.059 20.327 1.00 62.00 108 ALA A C 1
ATOM 863 O O . ALA A 1 108 ? -19.343 12.409 20.572 1.00 62.00 108 ALA A O 1
ATOM 864 N N . THR A 1 109 ? -17.544 11.156 21.075 1.00 65.38 109 THR A N 1
ATOM 865 C CA . THR A 1 109 ? -18.172 10.451 22.204 1.00 65.38 109 THR A CA 1
ATOM 866 C C . THR A 1 109 ? -18.464 11.388 23.377 1.00 65.38 109 THR A C 1
ATOM 868 O O . THR A 1 109 ? -19.567 11.349 23.922 1.00 65.38 109 THR A O 1
ATOM 871 N N . VAL A 1 110 ? -17.554 12.312 23.707 1.00 70.06 110 VAL A N 1
ATOM 872 C CA . VAL A 1 110 ? -17.762 13.317 24.767 1.00 70.06 110 VAL A CA 1
ATOM 873 C C . VAL A 1 110 ? -18.917 14.265 24.428 1.00 70.06 110 VAL A C 1
ATOM 875 O O . VAL A 1 110 ? -19.723 14.601 25.298 1.00 70.06 110 VAL A O 1
ATOM 878 N N . ARG A 1 111 ? -19.054 14.685 23.161 1.00 71.25 111 ARG A N 1
ATOM 879 C CA . ARG A 1 111 ? -20.196 15.512 22.726 1.00 71.25 111 ARG A CA 1
ATOM 880 C C . ARG A 1 111 ? -21.517 14.749 22.758 1.00 71.25 111 ARG A C 1
ATOM 882 O O . ARG A 1 111 ? -22.530 15.338 23.133 1.00 71.25 111 ARG A O 1
ATOM 889 N N . ALA A 1 112 ? -21.511 13.468 22.392 1.00 69.81 112 ALA A N 1
ATOM 890 C CA . ALA A 1 112 ? -22.692 12.615 22.491 1.00 69.81 112 ALA A CA 1
ATOM 891 C C . ALA A 1 112 ? -23.139 12.450 23.954 1.00 69.81 112 ALA A C 1
ATOM 893 O O . ALA A 1 112 ? -24.309 12.664 24.263 1.00 69.81 112 ALA A O 1
ATOM 894 N N . TRP A 1 113 ? -22.200 12.190 24.869 1.00 70.31 113 TRP A N 1
ATOM 895 C CA . TRP A 1 113 ? -22.483 12.081 26.302 1.00 70.31 113 TRP A CA 1
ATOM 896 C C . TRP A 1 113 ? -23.026 13.377 26.906 1.00 70.31 113 TRP A C 1
ATOM 898 O O . TRP A 1 113 ? -23.998 13.338 27.657 1.00 70.31 113 TRP A O 1
ATOM 908 N N . ARG A 1 114 ? -22.459 14.533 26.536 1.00 72.69 114 ARG A N 1
ATOM 909 C CA . ARG A 1 114 ? -22.907 15.834 27.058 1.00 72.69 114 ARG A CA 1
ATOM 910 C C . ARG A 1 114 ? -24.336 16.194 26.624 1.00 72.69 114 ARG A C 1
ATOM 912 O O . ARG A 1 114 ? -25.036 16.878 27.364 1.00 72.69 114 ARG A O 1
ATOM 919 N N . ARG A 1 115 ? -24.789 15.735 25.447 1.00 73.25 115 ARG A N 1
ATOM 920 C CA . ARG A 1 115 ? -26.203 15.871 25.043 1.00 73.25 115 ARG A CA 1
ATOM 921 C C . ARG A 1 115 ? -27.120 15.028 25.920 1.00 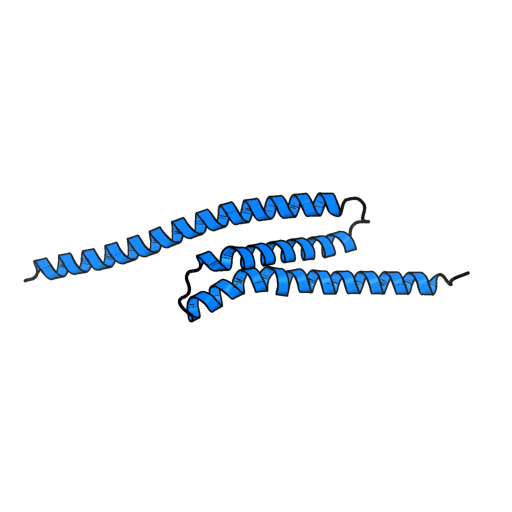73.25 115 ARG A C 1
ATOM 923 O O . ARG A 1 115 ? -28.119 15.541 26.404 1.00 73.25 115 ARG A O 1
ATOM 930 N N . ILE A 1 116 ? -26.754 13.768 26.148 1.00 73.88 116 ILE A N 1
ATOM 931 C CA . ILE A 1 116 ? -27.569 12.829 26.9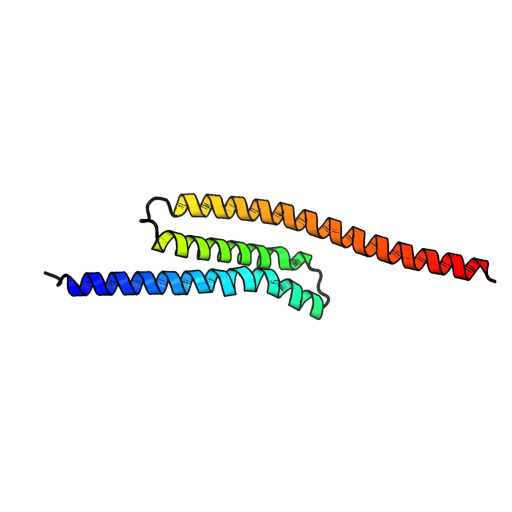29 1.00 73.88 116 ILE A CA 1
ATOM 932 C C . ILE A 1 116 ? -27.688 13.292 28.387 1.00 73.88 116 ILE A C 1
ATOM 934 O O . ILE A 1 116 ? -28.776 13.258 28.955 1.00 73.88 116 ILE A O 1
ATOM 938 N N . SER A 1 117 ? -26.598 13.778 28.990 1.00 74.12 117 SER A N 1
ATOM 939 C CA . SER A 1 117 ? -26.633 14.301 30.361 1.00 74.12 117 SER A CA 1
ATOM 940 C C . SER A 1 117 ? -27.490 15.565 30.490 1.00 74.12 117 SER A C 1
ATOM 942 O O . SER A 1 117 ? -28.213 15.707 31.468 1.00 74.12 117 SER A O 1
ATOM 944 N N . GLY A 1 118 ? -27.463 16.454 29.489 1.00 73.12 118 GLY A N 1
ATOM 945 C CA . GLY A 1 118 ? -28.292 17.664 29.488 1.00 73.12 118 GLY A CA 1
ATOM 946 C C . GLY A 1 118 ? -29.798 17.374 29.430 1.00 73.12 118 GLY A C 1
ATOM 947 O O . GLY A 1 118 ? -30.576 18.027 30.125 1.00 73.12 118 GLY A O 1
ATOM 948 N N . ASP A 1 119 ? -30.217 16.364 28.663 1.00 71.06 119 ASP A N 1
ATOM 949 C CA . ASP A 1 119 ? -31.622 15.921 28.629 1.00 71.06 119 ASP A CA 1
ATOM 950 C C . ASP A 1 119 ? -32.075 15.322 29.970 1.00 71.06 119 ASP A C 1
ATOM 952 O O . ASP A 1 119 ? -33.197 15.567 30.423 1.00 71.06 119 ASP A O 1
ATOM 956 N N . LEU A 1 120 ? -31.192 14.579 30.643 1.00 67.19 120 LEU A N 1
ATOM 957 C CA . LEU A 1 120 ? -31.457 13.996 31.961 1.00 67.19 120 LEU A CA 1
ATOM 958 C C . LEU A 1 120 ? -31.663 15.063 33.044 1.00 67.19 120 LEU A C 1
ATOM 960 O O . LEU A 1 120 ? -32.596 14.946 33.839 1.00 67.19 120 LEU A O 1
ATOM 964 N N . ASP A 1 121 ? -30.850 16.119 33.052 1.00 70.88 121 ASP A N 1
ATOM 965 C CA . ASP A 1 121 ? -30.991 17.226 34.008 1.00 70.88 121 ASP A CA 1
ATOM 966 C C . ASP A 1 121 ? -32.276 18.039 33.760 1.00 70.88 121 ASP A C 1
ATOM 968 O O . ASP A 1 121 ? -32.946 18.477 34.702 1.00 70.88 121 ASP A O 1
ATOM 972 N N . THR A 1 122 ? -32.682 18.171 32.495 1.00 66.44 122 THR A N 1
ATOM 973 C CA . THR A 1 122 ? -33.933 18.845 32.113 1.00 66.44 122 THR A CA 1
ATOM 974 C C . THR A 1 122 ? -35.163 18.037 32.547 1.00 66.44 122 THR A C 1
ATOM 976 O O . THR A 1 122 ? -36.122 18.596 33.073 1.00 66.44 122 THR A O 1
ATOM 979 N N . CYS A 1 123 ? -35.128 16.706 32.426 1.00 59.78 123 CYS A N 1
ATOM 980 C CA . CYS A 1 123 ? -36.208 15.844 32.922 1.00 59.78 123 CYS A CA 1
ATOM 981 C C . CYS A 1 123 ? -36.312 15.846 34.456 1.00 59.78 123 CYS A C 1
ATOM 983 O O . CYS A 1 123 ? -37.403 15.703 35.002 1.00 59.78 123 CYS A O 1
ATOM 985 N N . ARG A 1 124 ? -35.189 16.026 35.164 1.00 60.56 124 ARG A N 1
ATOM 986 C CA . ARG A 1 124 ? -35.139 16.008 36.635 1.00 60.56 124 ARG A CA 1
ATOM 987 C C . ARG A 1 124 ? -35.675 17.281 37.295 1.00 60.56 124 ARG A C 1
ATOM 989 O O . ARG A 1 124 ? -35.951 17.256 38.485 1.00 60.56 124 ARG A O 1
ATOM 996 N N . THR A 1 125 ? -35.805 18.376 36.549 1.00 64.81 125 THR A N 1
ATOM 997 C CA . THR A 1 125 ? -36.316 19.667 37.051 1.00 64.81 125 THR A CA 1
ATOM 998 C C . THR A 1 125 ? -37.818 19.862 36.826 1.00 64.81 125 THR A C 1
ATOM 1000 O O . THR A 1 125 ? -38.382 20.844 37.301 1.00 64.81 125 THR A O 1
ATOM 1003 N N . LEU A 1 126 ? -38.471 18.929 36.124 1.00 57.66 126 LEU A N 1
ATOM 1004 C CA . LEU A 1 126 ? -39.908 18.941 35.821 1.00 57.66 126 LEU A CA 1
ATOM 1005 C C . LEU A 1 126 ? -40.746 18.031 36.745 1.00 57.66 126 LEU A C 1
ATOM 1007 O O . LEU A 1 126 ? -41.948 17.887 36.517 1.00 57.66 126 LEU A O 1
ATOM 1011 N N . VAL A 1 127 ? -40.129 17.430 37.769 1.00 52.78 127 VAL A N 1
ATOM 1012 C CA . VAL A 1 127 ? -40.772 16.613 38.820 1.00 52.78 127 VAL A CA 1
ATOM 1013 C C . VAL A 1 127 ? -40.619 17.318 40.158 1.00 52.78 127 VAL A C 1
ATOM 1015 O O . VAL A 1 127 ? -41.619 17.363 40.906 1.00 52.78 127 VAL A O 1
#

Organism: NCBI:txid392032